Protein AF-A0A539E4F3-F1 (afdb_monomer_lite)

Foldseek 3Di:
DDWDAAPQPRDIDDDPDPPDRHPDPVSVVVVVVVVVVVVLVVLVVQCAAPPPRDRQPDPPDPDNHHPVVCVVVVVVVVVVVVVVPDPPPPDPDDPDDDDDDDDDD

Radius of gyration: 25.23 Å; chains: 1; bounding box: 52×53×53 Å

Structure (mmCIF, N/CA/C/O backbone):
data_AF-A0A539E4F3-F1
#
_entry.id   AF-A0A539E4F3-F1
#
loop_
_atom_site.group_PDB
_atom_site.id
_atom_site.type_symbol
_atom_site.label_atom_id
_atom_site.label_alt_id
_atom_site.label_comp_id
_atom_site.label_asym_id
_atom_site.label_entity_id
_atom_site.label_seq_id
_atom_site.pdbx_PDB_ins_code
_atom_site.Cartn_x
_atom_site.Cartn_y
_atom_site.Cartn_z
_atom_site.occupancy
_atom_site.B_iso_or_equiv
_atom_site.auth_seq_id
_atom_site.auth_comp_id
_atom_site.auth_asym_id
_atom_site.auth_atom_id
_atom_site.pdbx_PDB_model_num
ATOM 1 N N . LEU A 1 1 ? 21.530 -2.647 -24.871 1.00 67.38 1 LEU A N 1
ATOM 2 C CA . LEU A 1 1 ? 20.324 -2.274 -24.088 1.00 67.38 1 LEU A CA 1
ATOM 3 C C . LEU A 1 1 ? 19.545 -3.546 -23.773 1.00 67.38 1 LEU A C 1
ATOM 5 O O . LEU A 1 1 ? 19.275 -4.298 -24.700 1.00 67.38 1 LEU A O 1
ATOM 9 N N . LYS A 1 2 ? 19.251 -3.839 -22.499 1.00 82.62 2 LYS A N 1
ATOM 10 C CA . LYS A 1 2 ? 18.476 -5.036 -22.127 1.00 82.62 2 LYS A CA 1
ATOM 11 C C . LYS A 1 2 ? 16.989 -4.681 -22.082 1.00 82.62 2 LYS A C 1
ATOM 13 O O . LYS A 1 2 ? 16.599 -3.731 -21.402 1.00 82.62 2 LYS A O 1
ATOM 18 N N . HIS A 1 3 ? 16.187 -5.428 -22.832 1.00 85.69 3 HIS A N 1
ATOM 19 C CA . HIS A 1 3 ? 14.736 -5.366 -22.729 1.00 85.69 3 HIS A CA 1
ATOM 20 C C . HIS A 1 3 ? 14.304 -6.147 -21.488 1.00 85.69 3 HIS A C 1
ATOM 22 O O . HIS A 1 3 ? 14.739 -7.278 -21.287 1.00 85.69 3 HIS A O 1
ATOM 28 N N . SER A 1 4 ? 13.451 -5.536 -20.671 1.00 92.25 4 SER A N 1
ATOM 29 C CA . SER A 1 4 ? 12.877 -6.148 -19.473 1.00 92.25 4 SER A CA 1
ATOM 30 C C . SER A 1 4 ? 11.356 -6.049 -19.517 1.00 92.25 4 SER A C 1
ATOM 32 O O . SER A 1 4 ? 10.795 -5.098 -20.064 1.00 92.25 4 SER A O 1
ATOM 34 N N . GLY A 1 5 ? 10.670 -7.026 -18.926 1.00 96.44 5 GLY A N 1
ATOM 35 C CA . GLY A 1 5 ? 9.219 -6.985 -18.747 1.00 96.44 5 GLY A CA 1
ATOM 36 C C . GLY A 1 5 ? 8.831 -6.175 -17.512 1.00 96.44 5 GLY A C 1
ATOM 37 O O . GLY A 1 5 ? 9.430 -6.318 -16.447 1.00 96.44 5 GLY A O 1
ATOM 38 N N . CYS A 1 6 ? 7.814 -5.318 -17.621 1.00 97.25 6 CYS A N 1
ATOM 39 C CA . CYS A 1 6 ? 7.291 -4.599 -16.462 1.00 97.25 6 CYS A CA 1
ATOM 40 C C . CYS A 1 6 ? 6.523 -5.539 -15.523 1.00 97.25 6 CYS A C 1
ATOM 42 O O . CYS A 1 6 ? 5.522 -6.127 -15.920 1.00 97.25 6 CYS A O 1
ATOM 44 N N . ALA A 1 7 ? 6.893 -5.569 -14.242 1.00 96.25 7 ALA A N 1
ATOM 45 C CA . ALA A 1 7 ? 6.240 -6.406 -13.231 1.00 96.25 7 ALA A CA 1
ATOM 46 C C . ALA A 1 7 ? 4.752 -6.074 -12.982 1.00 96.25 7 ALA A C 1
ATOM 48 O O . ALA A 1 7 ? 4.028 -6.882 -12.412 1.00 96.25 7 ALA A O 1
ATOM 49 N N . SER A 1 8 ? 4.284 -4.887 -13.386 1.00 96.81 8 SER A N 1
ATOM 50 C CA . SER A 1 8 ? 2.892 -4.452 -13.193 1.00 96.81 8 SER A CA 1
ATOM 51 C C . SER A 1 8 ? 2.017 -4.677 -14.429 1.00 96.81 8 SER A C 1
ATOM 53 O O . SER A 1 8 ? 0.936 -5.237 -14.302 1.00 96.81 8 SER A O 1
ATOM 55 N N . CYS A 1 9 ? 2.460 -4.250 -15.617 1.00 96.62 9 CYS A N 1
ATOM 56 C CA . CYS A 1 9 ? 1.642 -4.285 -16.838 1.00 96.62 9 CYS A CA 1
ATOM 57 C C . CYS A 1 9 ? 2.155 -5.254 -17.910 1.00 96.62 9 CYS A C 1
ATOM 59 O O . CYS A 1 9 ? 1.596 -5.298 -19.000 1.00 96.62 9 CYS A O 1
ATOM 61 N N . ARG A 1 10 ? 3.243 -5.986 -17.631 1.00 96.31 10 ARG A N 1
ATOM 62 C CA . ARG A 1 10 ? 3.903 -6.961 -18.520 1.00 96.31 10 ARG A CA 1
ATOM 63 C C . ARG A 1 10 ? 4.440 -6.410 -19.847 1.00 96.31 10 ARG A C 1
ATOM 65 O O . ARG A 1 10 ? 5.044 -7.160 -20.603 1.00 96.31 10 ARG A O 1
ATOM 72 N N . LYS A 1 11 ? 4.309 -5.106 -20.115 1.00 97.12 11 LYS A N 1
ATOM 73 C CA . LYS A 1 11 ? 4.901 -4.459 -21.296 1.00 97.12 11 LYS A CA 1
ATOM 74 C C . LYS A 1 11 ? 6.427 -4.537 -21.254 1.00 97.12 11 LYS A C 1
ATOM 76 O O . LYS A 1 11 ? 7.025 -4.298 -20.199 1.00 97.12 11 LYS A O 1
ATOM 81 N N . ALA A 1 12 ? 7.034 -4.821 -22.401 1.00 96.94 12 ALA A N 1
ATOM 82 C CA . ALA A 1 12 ? 8.475 -4.727 -22.581 1.00 96.94 12 ALA A CA 1
ATOM 83 C C . ALA A 1 12 ? 8.923 -3.257 -22.534 1.00 96.94 12 ALA A C 1
ATOM 85 O O . ALA A 1 12 ? 8.225 -2.369 -23.025 1.00 96.94 12 ALA A O 1
ATOM 86 N N . PHE A 1 13 ? 10.076 -2.992 -21.925 1.00 97.12 13 PHE A N 1
ATOM 87 C CA . PHE A 1 13 ? 10.698 -1.671 -21.909 1.00 97.12 13 PHE A CA 1
ATOM 88 C C . PHE A 1 13 ? 12.223 -1.781 -21.840 1.00 97.12 13 PHE A C 1
ATOM 90 O O . PHE A 1 13 ? 12.774 -2.800 -21.421 1.00 97.12 13 PHE A O 1
ATOM 97 N N . VAL A 1 14 ? 12.908 -0.710 -22.237 1.00 96.56 14 VAL A N 1
ATOM 98 C CA . VAL A 1 14 ? 14.365 -0.605 -22.129 1.00 96.56 14 VAL A CA 1
ATOM 99 C C . VAL A 1 14 ? 14.726 -0.151 -20.717 1.00 96.56 14 VAL A C 1
ATOM 101 O O . VAL A 1 14 ? 14.456 0.989 -20.330 1.00 96.56 14 VAL A O 1
ATOM 104 N N . ALA A 1 15 ? 15.310 -1.048 -19.925 1.00 95.69 15 ALA A N 1
ATOM 105 C CA . ALA A 1 15 ? 15.702 -0.738 -18.556 1.00 95.69 15 ALA A CA 1
ATOM 106 C C . ALA A 1 15 ? 16.982 0.113 -18.528 1.00 95.69 15 ALA A C 1
ATOM 108 O O . ALA A 1 15 ? 17.967 -0.210 -19.191 1.00 95.69 15 ALA A O 1
ATOM 109 N N . ARG A 1 16 ? 16.984 1.187 -17.724 1.00 94.31 16 ARG A N 1
ATOM 110 C CA . ARG A 1 16 ? 18.178 2.023 -17.481 1.00 94.31 16 ARG A CA 1
ATOM 111 C C . ARG A 1 16 ? 19.104 1.438 -16.412 1.00 94.31 16 ARG A C 1
ATOM 113 O O . ARG A 1 16 ? 20.231 1.884 -16.259 1.00 94.31 16 ARG A O 1
ATOM 120 N N . SER A 1 17 ? 18.610 0.467 -15.649 1.00 94.00 17 SER A N 1
ATOM 121 C CA . SER A 1 17 ? 19.317 -0.200 -14.557 1.00 94.00 17 SER A CA 1
ATOM 122 C C . SER A 1 17 ? 18.867 -1.662 -14.480 1.00 94.00 17 SER A C 1
ATOM 124 O O . SER A 1 17 ? 17.684 -1.927 -14.717 1.00 94.00 17 SER A O 1
ATOM 126 N N . PRO A 1 18 ? 19.751 -2.610 -14.109 1.00 92.50 18 PRO A N 1
ATOM 127 C CA . PRO A 1 18 ? 19.386 -4.020 -13.949 1.00 92.50 18 PRO A CA 1
ATOM 128 C C . PRO A 1 18 ? 18.299 -4.259 -12.887 1.00 92.50 18 PRO A C 1
ATOM 130 O O . PRO A 1 18 ? 17.594 -5.259 -12.958 1.00 92.50 18 PRO A O 1
ATOM 133 N N . PHE A 1 19 ? 18.109 -3.331 -11.943 1.00 94.56 19 PHE A N 1
ATOM 134 C CA . PHE A 1 19 ? 17.092 -3.430 -10.888 1.00 94.56 19 PHE A CA 1
ATOM 135 C C . PHE A 1 19 ? 15.769 -2.730 -11.239 1.00 94.56 19 PHE A C 1
ATOM 137 O O . PHE A 1 19 ? 14.858 -2.652 -10.410 1.00 94.56 19 PHE A O 1
ATOM 144 N N . GLN A 1 20 ? 15.637 -2.166 -12.445 1.00 95.94 20 GLN A N 1
ATOM 145 C CA . GLN A 1 20 ? 14.410 -1.487 -12.844 1.00 95.94 20 GLN A CA 1
ATOM 146 C C . GLN A 1 20 ? 13.315 -2.513 -13.168 1.00 95.94 20 GLN A C 1
ATOM 148 O O . GLN A 1 20 ? 13.356 -3.180 -14.194 1.00 95.94 20 GLN A O 1
ATOM 153 N N . LEU A 1 21 ? 12.299 -2.596 -12.304 1.00 97.25 21 LEU A N 1
ATOM 154 C CA . LEU A 1 21 ? 11.183 -3.552 -12.428 1.00 97.25 21 LEU A CA 1
ATOM 155 C C . LEU A 1 21 ? 9.949 -2.989 -13.153 1.00 97.25 21 LEU A C 1
ATOM 157 O O . LEU A 1 21 ? 9.037 -3.729 -13.528 1.00 97.25 21 LEU A O 1
ATOM 161 N N . TYR A 1 22 ? 9.871 -1.666 -13.311 1.00 97.81 22 TYR A N 1
ATOM 162 C CA . TYR A 1 22 ? 8.677 -0.984 -13.807 1.00 97.81 22 TYR A CA 1
ATOM 163 C C . TYR A 1 22 ? 9.003 -0.081 -14.993 1.00 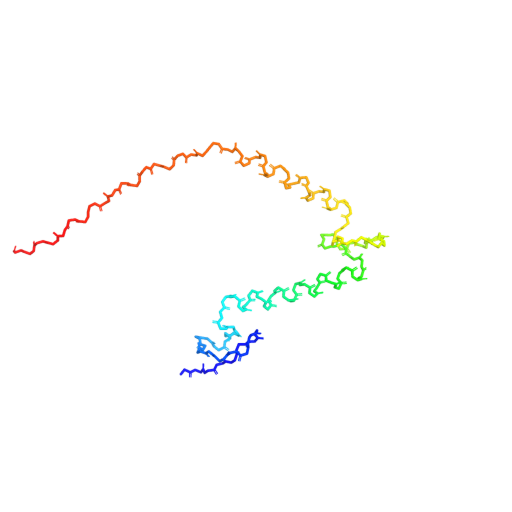97.81 22 TYR A C 1
ATOM 165 O O . TYR A 1 22 ? 9.972 0.681 -14.957 1.00 97.81 22 TYR A O 1
ATOM 173 N N . CYS A 1 23 ? 8.140 -0.117 -16.011 1.00 96.88 23 CYS A N 1
ATOM 174 C CA . CYS A 1 23 ? 8.266 0.736 -17.192 1.00 96.88 23 CYS A CA 1
ATOM 175 C C . CYS A 1 23 ? 7.935 2.210 -16.902 1.00 96.88 23 CYS A C 1
ATOM 177 O O . CYS A 1 23 ? 8.320 3.089 -17.664 1.00 96.88 23 CYS A O 1
ATOM 179 N N . SER A 1 24 ? 7.215 2.499 -15.811 1.00 97.19 24 SER A N 1
ATOM 180 C CA . SER A 1 24 ? 6.797 3.855 -15.453 1.00 97.19 24 SER A CA 1
ATOM 181 C C . SER A 1 24 ? 6.586 4.027 -13.948 1.00 97.19 24 SER A C 1
ATOM 183 O O . SER A 1 24 ? 6.378 3.064 -13.202 1.00 97.19 24 SER A O 1
ATOM 185 N N . ILE A 1 25 ? 6.567 5.289 -13.507 1.00 97.31 25 ILE A N 1
ATOM 186 C CA . ILE A 1 25 ? 6.196 5.668 -12.135 1.00 97.31 25 ILE A CA 1
ATOM 187 C C . ILE A 1 25 ? 4.770 5.201 -11.813 1.00 97.31 25 ILE A C 1
ATOM 189 O O . ILE A 1 25 ? 4.513 4.762 -10.692 1.00 97.31 25 ILE A O 1
ATOM 193 N N . ARG A 1 26 ? 3.854 5.252 -12.789 1.00 97.94 26 ARG A N 1
ATOM 194 C CA . ARG A 1 26 ? 2.471 4.784 -12.629 1.00 97.94 26 ARG A CA 1
ATOM 195 C C . ARG A 1 26 ? 2.432 3.297 -12.281 1.00 97.94 26 ARG A C 1
ATOM 197 O O . ARG A 1 26 ? 1.917 2.948 -11.230 1.00 97.94 26 ARG A O 1
ATOM 204 N N . CYS A 1 27 ? 3.099 2.454 -13.066 1.00 97.88 27 CYS A N 1
ATOM 205 C CA . CYS A 1 27 ? 3.198 1.017 -12.797 1.00 97.88 27 CYS A CA 1
ATOM 206 C C . CYS A 1 27 ? 3.811 0.699 -11.423 1.00 97.88 27 CYS A C 1
ATOM 208 O O . CYS A 1 27 ? 3.354 -0.211 -10.734 1.00 97.88 27 CYS A O 1
ATOM 210 N N . LYS A 1 28 ? 4.815 1.471 -10.988 1.00 97.44 28 LYS A N 1
ATOM 211 C CA . LYS A 1 28 ? 5.385 1.339 -9.637 1.00 97.44 28 LYS A CA 1
ATOM 212 C C . LYS A 1 28 ? 4.349 1.662 -8.551 1.00 97.44 28 LYS A C 1
ATOM 214 O O . LYS A 1 28 ? 4.250 0.936 -7.559 1.00 97.44 28 LYS A O 1
ATOM 219 N N . ARG A 1 29 ? 3.581 2.746 -8.720 1.00 97.50 29 ARG A N 1
ATOM 220 C CA . ARG A 1 29 ? 2.512 3.144 -7.785 1.00 97.50 29 ARG A CA 1
ATOM 221 C C . ARG A 1 29 ? 1.395 2.110 -7.745 1.00 97.50 29 ARG A C 1
ATOM 223 O O . ARG A 1 29 ? 1.007 1.719 -6.651 1.00 97.50 29 ARG A O 1
ATOM 230 N N . ASP A 1 30 ? 0.947 1.631 -8.898 1.00 96.81 30 ASP A N 1
ATOM 231 C CA . ASP A 1 30 ? -0.126 0.641 -9.003 1.00 96.81 30 ASP A CA 1
ATOM 232 C C . ASP A 1 30 ? 0.270 -0.661 -8.294 1.00 96.81 30 ASP A C 1
ATOM 234 O O . ASP A 1 30 ? -0.452 -1.128 -7.413 1.00 96.81 30 ASP A O 1
ATOM 238 N N . ALA A 1 31 ? 1.478 -1.173 -8.553 1.00 95.88 31 ALA A N 1
ATOM 239 C CA . ALA A 1 31 ? 2.004 -2.348 -7.855 1.00 95.88 31 ALA A CA 1
ATOM 240 C C . ALA A 1 31 ? 2.096 -2.146 -6.330 1.00 95.88 31 ALA A C 1
ATOM 242 O O . ALA A 1 31 ? 1.774 -3.043 -5.550 1.00 95.88 31 ALA A O 1
ATOM 243 N N . THR A 1 32 ? 2.502 -0.953 -5.885 1.00 95.81 32 THR A N 1
ATOM 244 C CA . THR A 1 32 ? 2.573 -0.616 -4.452 1.00 95.81 32 THR A CA 1
ATOM 245 C C . THR A 1 32 ? 1.178 -0.519 -3.826 1.00 95.81 32 THR A C 1
ATOM 247 O O . THR A 1 32 ? 0.969 -0.961 -2.696 1.00 95.81 32 THR A O 1
ATOM 250 N N . ASN A 1 33 ? 0.210 0.037 -4.555 1.00 95.62 33 ASN A N 1
ATOM 251 C CA . ASN A 1 33 ? -1.167 0.192 -4.103 1.00 95.62 33 ASN A CA 1
ATOM 252 C C . ASN A 1 33 ? -1.862 -1.155 -3.935 1.00 95.62 33 ASN A C 1
ATOM 254 O O . ASN A 1 33 ? -2.514 -1.352 -2.915 1.00 95.62 33 ASN A O 1
ATOM 258 N N . VAL A 1 34 ? -1.673 -2.099 -4.863 1.00 94.25 34 VAL A N 1
ATOM 259 C CA . VAL A 1 34 ? -2.223 -3.460 -4.733 1.00 94.25 34 VAL A CA 1
ATOM 260 C C . VAL A 1 34 ? -1.750 -4.109 -3.430 1.00 94.25 34 VAL A C 1
ATOM 262 O O . VAL A 1 34 ? -2.580 -4.553 -2.637 1.00 94.25 34 VAL A O 1
ATOM 265 N N . LYS A 1 35 ? -0.441 -4.071 -3.145 1.00 92.88 35 LYS A N 1
ATOM 266 C CA . LYS A 1 35 ? 0.120 -4.616 -1.894 1.00 92.88 35 LYS A CA 1
ATOM 267 C C . LYS A 1 35 ? -0.457 -3.933 -0.652 1.00 92.88 35 LYS A C 1
ATOM 269 O O . LYS A 1 35 ? -0.834 -4.598 0.308 1.00 92.88 35 LYS A O 1
ATOM 274 N N . ARG A 1 36 ? -0.580 -2.601 -0.672 1.00 93.25 36 ARG A N 1
ATOM 275 C CA . ARG A 1 36 ? -1.187 -1.834 0.432 1.00 93.25 36 ARG A CA 1
ATOM 276 C C . ARG A 1 36 ? -2.658 -2.184 0.645 1.00 93.25 36 ARG A C 1
ATOM 278 O O . ARG A 1 36 ? -3.094 -2.263 1.789 1.00 93.25 36 ARG A O 1
ATOM 285 N N . LEU A 1 37 ? -3.42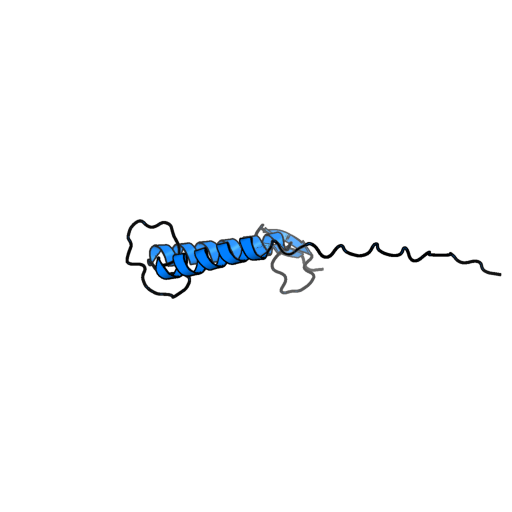5 -2.372 -0.427 1.00 91.25 37 LEU A N 1
ATOM 286 C CA . LEU A 1 37 ? -4.834 -2.755 -0.349 1.00 91.25 37 LEU A CA 1
ATOM 287 C C . LEU A 1 37 ? -4.994 -4.167 0.212 1.00 91.25 37 LEU A C 1
ATOM 289 O O . LEU A 1 37 ? -5.843 -4.368 1.074 1.00 91.25 37 LEU A O 1
ATOM 293 N N . GLN A 1 38 ? -4.159 -5.115 -0.218 1.00 93.75 38 GLN A N 1
ATOM 294 C CA . GLN A 1 38 ? -4.140 -6.471 0.335 1.00 93.75 38 GLN A CA 1
ATOM 295 C C . GLN A 1 38 ? -3.808 -6.463 1.828 1.00 93.75 38 GLN A C 1
ATOM 297 O O . GLN A 1 38 ? -4.558 -7.034 2.613 1.00 93.75 38 GLN A O 1
ATOM 302 N N . ALA A 1 39 ? -2.765 -5.735 2.240 1.00 91.19 39 ALA A N 1
ATOM 303 C CA . ALA A 1 39 ? -2.439 -5.582 3.655 1.00 91.19 39 ALA A CA 1
ATOM 304 C C . ALA A 1 39 ? -3.625 -4.994 4.439 1.00 91.19 39 ALA A C 1
ATOM 306 O O . ALA A 1 39 ? -4.028 -5.535 5.459 1.00 91.19 39 ALA A O 1
ATOM 307 N N . ARG A 1 40 ? -4.270 -3.937 3.931 1.00 89.50 40 ARG A N 1
ATOM 308 C CA . ARG A 1 40 ? -5.457 -3.354 4.581 1.00 89.50 40 ARG A CA 1
ATOM 309 C C . ARG A 1 40 ? -6.620 -4.338 4.707 1.00 89.50 40 ARG A C 1
ATOM 311 O O . ARG A 1 40 ? -7.306 -4.308 5.722 1.00 89.50 40 ARG A O 1
ATOM 318 N N . ARG A 1 41 ? -6.848 -5.191 3.705 1.00 88.69 41 ARG A N 1
ATOM 319 C CA . ARG A 1 41 ? -7.874 -6.244 3.769 1.00 88.69 41 ARG A CA 1
ATOM 320 C C . ARG A 1 41 ? -7.557 -7.254 4.868 1.00 88.69 41 ARG A C 1
ATOM 322 O O . ARG A 1 41 ? -8.409 -7.473 5.715 1.00 88.69 41 ARG A O 1
ATOM 329 N N . GLN A 1 42 ? -6.318 -7.738 4.937 1.00 90.44 42 GLN A N 1
ATOM 330 C CA . GLN A 1 42 ? -5.887 -8.664 5.992 1.00 90.44 42 GLN A CA 1
ATOM 331 C C . GLN A 1 42 ? -6.049 -8.067 7.394 1.00 90.44 42 GLN A C 1
ATOM 333 O O . GLN A 1 42 ? -6.463 -8.750 8.323 1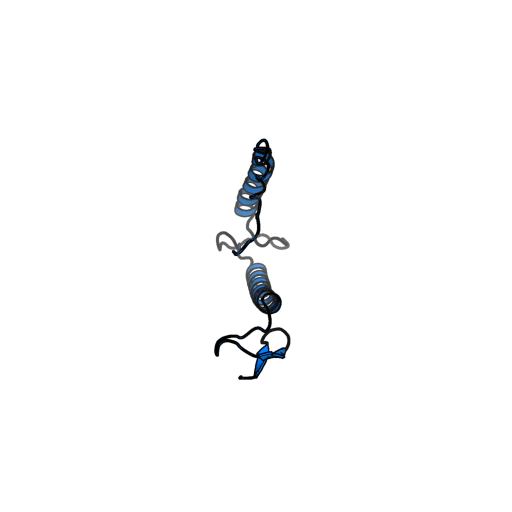.00 90.44 42 GLN A O 1
ATOM 338 N N . TRP A 1 43 ? -5.734 -6.781 7.564 1.00 89.88 43 TRP A N 1
ATOM 339 C CA . TRP A 1 43 ? -5.920 -6.103 8.848 1.00 89.88 43 TRP A CA 1
ATOM 340 C C . TRP A 1 43 ? -7.401 -5.970 9.202 1.00 89.88 43 TRP A C 1
ATOM 342 O O . TRP A 1 43 ? -7.763 -6.166 10.355 1.00 89.88 43 TRP A O 1
ATOM 352 N N . ARG A 1 44 ? -8.263 -5.701 8.214 1.00 85.31 44 ARG A N 1
ATOM 353 C CA . ARG A 1 44 ? -9.717 -5.677 8.409 1.00 85.31 44 ARG A CA 1
ATOM 354 C C . ARG A 1 44 ? -10.265 -7.048 8.803 1.00 85.31 44 ARG A C 1
ATOM 356 O O . ARG A 1 44 ? -11.046 -7.116 9.738 1.00 85.31 44 ARG A O 1
ATOM 363 N N . GLU A 1 45 ? -9.851 -8.111 8.119 1.00 87.25 45 GLU A N 1
ATOM 364 C CA . GLU A 1 45 ? -10.283 -9.491 8.397 1.00 87.25 45 GLU A CA 1
ATOM 365 C C . GLU A 1 45 ? -9.863 -9.951 9.794 1.00 87.25 45 GLU A C 1
ATOM 367 O O . GLU A 1 45 ? -10.635 -10.599 10.489 1.00 87.25 45 GLU A O 1
ATOM 372 N N . LYS A 1 46 ? -8.669 -9.553 10.245 1.00 88.00 46 LYS A N 1
ATOM 373 C CA . LYS A 1 46 ? -8.204 -9.809 11.615 1.00 88.00 46 LYS A CA 1
ATOM 374 C C . LYS A 1 46 ? -8.840 -8.885 12.656 1.00 88.00 46 LYS A C 1
ATOM 376 O O . LYS A 1 46 ? -8.564 -9.038 13.841 1.00 88.00 46 LYS A O 1
ATOM 381 N N . GLY A 1 47 ? -9.613 -7.888 12.222 1.00 88.44 47 GLY A N 1
ATOM 382 C CA . GLY A 1 47 ? -10.137 -6.845 13.091 1.00 88.44 47 GLY A CA 1
ATOM 383 C C . GLY A 1 47 ? -9.027 -6.080 13.808 1.00 88.44 47 GLY A C 1
ATOM 384 O O . GLY A 1 47 ? -9.148 -5.842 14.996 1.00 88.44 47 GLY A O 1
ATOM 385 N N . ILE A 1 48 ? -7.926 -5.725 13.139 1.00 89.81 48 ILE A N 1
ATOM 386 C CA . ILE A 1 48 ? -6.788 -5.007 13.734 1.00 89.81 48 ILE A CA 1
ATOM 387 C C . ILE A 1 48 ? -6.784 -3.547 13.269 1.00 89.81 48 ILE A C 1
ATOM 389 O O . ILE A 1 48 ? -6.819 -3.245 12.075 1.00 89.81 48 ILE A O 1
ATOM 393 N N . CYS A 1 49 ? -6.669 -2.616 14.218 1.00 90.25 49 CYS A N 1
ATOM 394 C CA . CYS A 1 49 ? -6.554 -1.187 13.939 1.00 90.25 49 CYS A CA 1
ATOM 395 C C . CYS A 1 49 ? -5.227 -0.844 13.242 1.00 90.25 49 CYS A C 1
ATOM 397 O O . CYS A 1 49 ? -4.159 -1.064 13.807 1.00 90.25 49 CYS A O 1
ATOM 399 N N . ILE A 1 50 ? -5.281 -0.181 12.081 1.00 90.12 50 ILE A N 1
ATOM 400 C CA . ILE A 1 50 ? -4.092 0.246 11.315 1.00 90.12 50 ILE A CA 1
ATOM 401 C C . ILE A 1 50 ? -3.203 1.269 12.043 1.00 90.12 50 ILE A C 1
ATOM 403 O O . ILE A 1 50 ? -2.044 1.443 11.680 1.00 90.12 50 ILE A O 1
ATOM 407 N N . TYR A 1 51 ? -3.745 1.974 13.037 1.00 90.88 51 TYR A N 1
ATOM 408 C CA . TYR A 1 51 ? -3.032 3.041 13.743 1.00 90.88 51 TYR A CA 1
ATOM 409 C C . TYR A 1 51 ? -2.330 2.548 15.006 1.00 90.88 51 TYR A C 1
ATOM 411 O O . TYR A 1 51 ? -1.205 2.953 15.270 1.00 90.88 51 TYR A O 1
ATOM 419 N N . CYS A 1 52 ? -2.990 1.691 15.789 1.00 92.44 52 CYS A N 1
ATOM 420 C CA . CYS A 1 52 ? -2.493 1.267 17.100 1.00 92.44 52 CYS A CA 1
ATOM 421 C C . CYS A 1 52 ? -2.258 -0.243 17.225 1.00 92.44 52 CYS A C 1
ATOM 423 O O . CYS A 1 52 ? -1.809 -0.688 18.275 1.00 92.44 52 CYS A O 1
ATOM 425 N N . GLY A 1 53 ? -2.593 -1.039 16.203 1.00 90.44 53 GLY A N 1
ATOM 426 C CA . GLY A 1 53 ? -2.392 -2.492 16.203 1.00 90.44 53 GLY A CA 1
ATOM 427 C C . GLY A 1 53 ? -3.301 -3.277 17.155 1.00 90.44 53 GLY A C 1
ATOM 428 O O . GLY A 1 53 ? -3.160 -4.490 17.256 1.00 90.44 53 GLY A O 1
ATOM 429 N N . LYS A 1 54 ? -4.233 -2.619 17.854 1.00 90.62 54 LYS A N 1
ATOM 430 C CA . LYS A 1 54 ? -5.175 -3.279 18.771 1.00 90.62 54 LYS A CA 1
ATOM 431 C C . LYS A 1 54 ? -6.355 -3.883 18.015 1.00 90.62 54 LYS A C 1
ATOM 433 O O . LYS A 1 54 ? -6.792 -3.317 17.007 1.00 90.62 54 LYS A O 1
ATOM 438 N N . ASN A 1 55 ? -6.908 -4.971 18.552 1.00 88.56 55 ASN A N 1
ATOM 439 C CA . ASN A 1 55 ? -8.127 -5.571 18.024 1.00 88.56 55 ASN A CA 1
ATOM 440 C C . ASN A 1 55 ? -9.306 -4.597 18.163 1.00 88.56 55 ASN A C 1
ATOM 442 O O . ASN A 1 55 ? -9.621 -4.097 19.244 1.00 88.56 55 ASN A O 1
ATOM 446 N N . THR A 1 56 ? -9.954 -4.304 17.048 1.00 76.88 56 THR A N 1
ATOM 447 C CA . THR A 1 56 ? -11.215 -3.589 16.962 1.00 76.88 56 THR A CA 1
ATOM 448 C C . THR A 1 56 ? -12.333 -4.600 17.179 1.00 76.88 56 THR A C 1
ATOM 450 O O . THR A 1 56 ? -12.720 -5.298 16.251 1.00 76.88 56 THR A O 1
ATOM 453 N N . VAL A 1 57 ? -12.865 -4.666 18.399 1.00 65.31 57 VAL A N 1
ATOM 454 C CA . VAL A 1 57 ? -13.928 -5.606 18.828 1.00 65.31 57 VAL A CA 1
ATOM 455 C C . VAL A 1 57 ? -15.286 -5.347 18.143 1.00 65.31 57 VAL A C 1
ATOM 457 O O . VAL A 1 57 ? -16.301 -5.910 18.521 1.00 65.31 57 VAL A O 1
ATOM 460 N N . GLN A 1 58 ? -15.355 -4.444 17.164 1.00 64.44 58 GLN A N 1
ATOM 461 C CA . GLN A 1 58 ? -16.625 -4.025 16.580 1.00 64.44 58 GLN A CA 1
ATOM 462 C C . GLN A 1 58 ? -16.882 -4.756 15.269 1.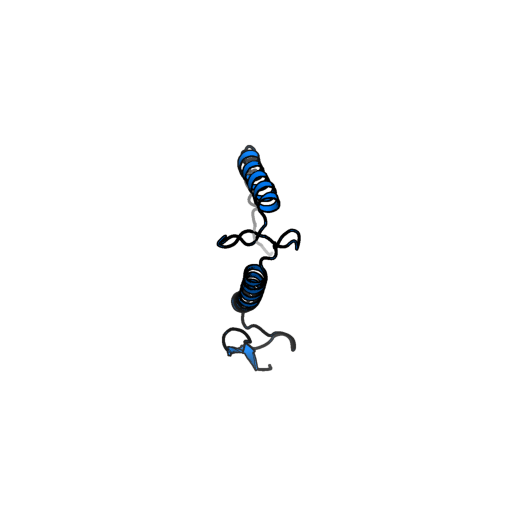00 64.44 58 GLN A C 1
ATOM 464 O O . GLN A 1 58 ? -16.392 -4.351 14.210 1.00 64.44 58 GLN A O 1
ATOM 469 N N . GLU A 1 59 ? -17.662 -5.829 15.366 1.00 58.94 59 GLU A N 1
ATOM 470 C CA . GLU A 1 59 ? -18.215 -6.547 14.222 1.00 58.94 59 GLU A CA 1
ATOM 471 C C . GLU A 1 59 ? -18.986 -5.585 13.302 1.00 58.94 59 GLU A C 1
ATOM 473 O O . GLU A 1 59 ? -19.674 -4.664 13.744 1.00 58.94 59 GLU A O 1
ATOM 478 N N . GLY A 1 60 ? -18.820 -5.756 11.990 1.00 63.81 60 GLY A N 1
ATOM 479 C CA . GLY A 1 60 ? -19.587 -5.016 10.983 1.00 63.81 60 GLY A CA 1
ATOM 480 C C . GLY A 1 60 ? -19.095 -3.603 10.642 1.00 63.81 60 GLY A C 1
ATOM 481 O O . GLY A 1 60 ? -19.665 -2.961 9.757 1.00 63.81 60 GLY A O 1
ATOM 482 N N . ARG A 1 61 ? -18.020 -3.085 11.256 1.00 66.19 61 ARG A N 1
ATOM 483 C CA . ARG A 1 61 ? -17.488 -1.763 10.869 1.00 66.19 61 ARG A CA 1
ATOM 484 C C . ARG A 1 61 ? -16.581 -1.825 9.638 1.00 66.19 61 ARG A C 1
ATOM 486 O O . ARG A 1 61 ? -15.575 -2.523 9.593 1.00 66.19 61 ARG A O 1
ATOM 493 N N . SER A 1 62 ? -16.879 -0.972 8.657 1.00 68.38 62 SER A N 1
ATOM 494 C CA . SER A 1 62 ? -16.105 -0.831 7.408 1.00 68.38 62 SER A CA 1
ATOM 495 C C . SER A 1 62 ? -14.752 -0.107 7.570 1.00 68.38 62 SER A C 1
ATOM 497 O O . SER A 1 62 ? -13.943 -0.058 6.631 1.00 68.38 62 SER A O 1
ATOM 499 N N . HIS A 1 63 ? -14.487 0.490 8.735 1.00 77.75 63 HIS A N 1
ATOM 500 C CA . HIS A 1 63 ? -13.315 1.336 8.968 1.00 77.75 63 HIS A CA 1
ATOM 501 C C . HIS A 1 63 ? -12.079 0.524 9.382 1.00 77.75 63 HIS A C 1
ATOM 503 O O . HIS A 1 63 ? -12.175 -0.458 10.100 1.00 77.75 63 HIS A O 1
ATOM 509 N N . LEU A 1 64 ? -10.893 0.964 8.944 1.00 83.50 64 LEU A N 1
ATOM 510 C CA . LEU A 1 64 ? -9.603 0.304 9.226 1.00 83.50 64 LEU A CA 1
ATOM 511 C C . LEU A 1 64 ? -8.972 0.710 10.573 1.00 83.50 64 LEU A C 1
ATOM 513 O O . LEU A 1 64 ? -7.828 0.356 10.844 1.00 83.50 64 LEU A O 1
ATOM 517 N N . GLY A 1 65 ? -9.659 1.513 11.385 1.00 87.38 65 GLY A N 1
ATOM 518 C CA . GLY A 1 65 ? -9.136 2.043 12.643 1.00 87.38 65 GLY A CA 1
ATOM 519 C C . GLY A 1 65 ? -10.136 1.888 13.782 1.00 87.38 65 GLY A C 1
ATOM 520 O O . GLY A 1 65 ? -11.343 1.881 13.546 1.00 87.38 65 GLY A O 1
ATOM 521 N N . CYS A 1 66 ? -9.636 1.791 15.015 1.00 87.69 66 CYS A N 1
ATOM 522 C CA . CYS A 1 66 ? -10.473 1.840 16.211 1.00 87.69 66 CYS A CA 1
ATOM 523 C C . CYS A 1 66 ? -11.071 3.242 16.393 1.00 87.69 66 CYS A C 1
ATOM 525 O O . CYS A 1 66 ? -10.488 4.228 15.936 1.00 87.69 66 CYS A O 1
ATOM 527 N N . GLN A 1 67 ? -12.202 3.334 17.101 1.00 86.19 67 GLN A N 1
ATOM 528 C CA . GLN A 1 67 ? -12.929 4.594 17.297 1.00 86.19 67 GLN A CA 1
ATOM 529 C C . GLN A 1 67 ? -12.020 5.708 17.835 1.00 86.19 67 GLN A C 1
ATOM 531 O O . GLN A 1 67 ? -11.899 6.744 17.197 1.00 86.19 67 GLN A O 1
ATOM 536 N N . ALA A 1 68 ? -11.263 5.436 18.903 1.00 88.50 68 ALA A N 1
ATOM 537 C CA . ALA A 1 68 ? -10.338 6.407 19.489 1.00 88.50 68 ALA A CA 1
ATOM 538 C C . ALA A 1 68 ? -9.323 6.979 18.475 1.00 88.50 68 ALA A C 1
ATOM 540 O O . ALA A 1 68 ? -9.090 8.186 18.429 1.00 88.50 68 ALA A O 1
ATOM 541 N N . CYS A 1 69 ? -8.739 6.135 17.615 1.00 90.88 69 CYS A N 1
ATOM 542 C CA . CYS A 1 69 ? -7.814 6.605 16.584 1.00 90.88 69 CYS A CA 1
ATOM 543 C C . CYS A 1 69 ? -8.541 7.370 15.470 1.00 90.88 69 CYS A C 1
ATOM 545 O O . CYS A 1 69 ? -7.993 8.336 14.941 1.00 90.88 69 CYS A O 1
ATOM 547 N N . LEU A 1 70 ? -9.762 6.968 15.103 1.00 87.69 70 LEU A N 1
ATOM 548 C CA . LEU A 1 70 ? -10.573 7.702 14.129 1.00 87.69 70 LEU A CA 1
ATOM 549 C C . LEU A 1 70 ? -10.947 9.093 14.651 1.00 87.69 70 LEU A C 1
ATOM 551 O O . LEU A 1 70 ? -10.816 10.065 13.907 1.00 87.69 70 LEU A O 1
ATOM 555 N N . ASP A 1 71 ? -11.329 9.207 15.919 1.00 88.06 71 ASP A N 1
ATOM 556 C CA . ASP A 1 71 ? -11.667 10.478 16.560 1.00 88.06 71 ASP A CA 1
ATOM 557 C C . ASP A 1 71 ? -10.452 11.409 16.585 1.00 88.06 71 ASP A C 1
ATOM 559 O O . ASP A 1 71 ? -10.523 12.536 16.091 1.00 88.06 71 ASP A O 1
ATOM 563 N N . MET A 1 72 ? -9.296 10.895 17.014 1.00 88.62 72 MET A N 1
ATOM 564 C CA . MET A 1 72 ? -8.026 11.628 17.019 1.00 88.62 72 MET A CA 1
ATOM 565 C C . MET A 1 72 ? -7.604 12.100 15.614 1.00 88.62 72 MET A C 1
ATOM 567 O O . MET A 1 72 ? -7.181 13.240 15.424 1.00 88.62 72 MET A O 1
ATOM 571 N N . HIS A 1 73 ? -7.716 11.246 14.593 1.00 83.81 73 HIS A N 1
ATOM 572 C CA . HIS A 1 73 ? -7.307 11.605 13.230 1.00 83.81 73 HIS A CA 1
ATOM 573 C C . HIS A 1 73 ? -8.348 12.438 12.467 1.00 83.81 73 HIS A C 1
ATOM 575 O O . HIS A 1 73 ? -7.999 13.108 11.487 1.00 83.81 73 HIS A O 1
ATOM 581 N N . SER A 1 74 ? -9.621 12.392 12.862 1.00 83.31 74 SER A N 1
ATOM 582 C CA . SER A 1 74 ? -10.681 13.213 12.270 1.00 83.31 74 SER A CA 1
ATOM 583 C C . SER A 1 74 ? -10.624 14.654 12.782 1.00 83.31 74 SER A C 1
ATOM 585 O O . SER A 1 74 ? -10.725 15.585 11.978 1.00 83.31 74 SER A O 1
ATOM 587 N N . SER A 1 75 ? -10.361 14.853 14.077 1.00 72.25 75 SER A N 1
ATOM 588 C CA . SER A 1 75 ? -10.185 16.179 14.674 1.00 72.25 75 SER A CA 1
ATOM 589 C C . SER A 1 75 ? -8.955 16.884 14.097 1.00 72.25 75 SER A C 1
ATOM 591 O O . SER A 1 75 ? -9.069 18.011 13.618 1.00 72.25 75 SER A O 1
ATOM 593 N N . ALA A 1 76 ? -7.817 16.189 13.981 1.00 69.81 76 ALA A N 1
ATOM 594 C CA . ALA A 1 76 ? -6.596 16.732 13.376 1.00 69.81 76 ALA A CA 1
ATOM 595 C C . ALA A 1 76 ? -6.797 17.231 11.928 1.00 69.81 76 ALA A C 1
ATOM 597 O O . ALA A 1 76 ? -6.216 18.241 11.523 1.00 69.81 76 ALA A O 1
ATOM 598 N N . ARG A 1 77 ? -7.650 16.560 11.135 1.00 62.59 77 ARG A N 1
ATOM 599 C CA . ARG A 1 77 ? -7.999 17.022 9.780 1.00 62.59 77 ARG A CA 1
ATOM 600 C C . ARG A 1 77 ? -8.806 18.316 9.797 1.00 62.59 77 ARG A C 1
ATOM 602 O O . ARG A 1 77 ? -8.503 19.202 9.000 1.00 62.59 77 ARG A O 1
ATOM 609 N N . LYS A 1 78 ? -9.776 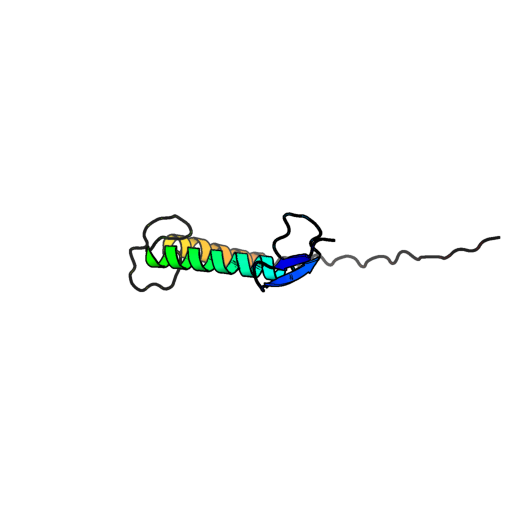18.441 10.709 1.00 61.75 78 LYS A N 1
ATOM 610 C CA . LYS A 1 78 ? -10.610 19.646 10.843 1.00 61.75 78 LYS A CA 1
ATOM 611 C C . LYS A 1 78 ? -9.771 20.875 11.212 1.00 61.75 78 LYS A C 1
ATOM 613 O O . LYS A 1 78 ? -9.931 21.919 10.583 1.00 61.75 78 LYS A O 1
ATOM 618 N N . TYR A 1 79 ? -8.812 20.733 12.128 1.00 57.47 79 TYR A N 1
ATOM 619 C CA . TYR A 1 79 ? -7.906 21.833 12.488 1.00 57.47 79 TYR A CA 1
ATOM 620 C C . TYR A 1 79 ? -6.997 22.261 11.330 1.00 57.47 79 TYR A C 1
ATOM 622 O O . TYR A 1 79 ? -6.757 23.450 11.131 1.00 57.47 79 TYR A O 1
ATOM 630 N N . ARG A 1 80 ? -6.529 21.318 10.501 1.00 57.50 80 ARG A N 1
ATOM 631 C CA . ARG A 1 80 ? -5.688 21.657 9.342 1.00 57.50 80 ARG A CA 1
ATOM 632 C C . ARG A 1 80 ? -6.457 22.438 8.275 1.00 57.50 80 ARG A C 1
ATOM 634 O O . ARG A 1 80 ? -5.899 23.343 7.656 1.00 57.50 80 ARG A O 1
ATOM 641 N N . THR A 1 81 ? -7.734 22.117 8.066 1.00 56.38 81 THR A N 1
ATOM 642 C CA . THR A 1 81 ? -8.584 22.825 7.097 1.00 56.38 81 THR A CA 1
ATOM 643 C C . THR A 1 81 ? -8.955 24.237 7.545 1.00 56.38 81 THR A C 1
ATOM 645 O O . THR A 1 81 ? -9.053 25.122 6.700 1.00 56.38 81 THR A O 1
ATOM 648 N N . THR A 1 82 ? -9.104 24.486 8.848 1.00 56.28 82 THR A N 1
ATOM 649 C CA . THR A 1 82 ? -9.430 25.827 9.360 1.00 56.28 82 THR A CA 1
ATOM 650 C C . THR A 1 82 ? -8.192 26.715 9.513 1.00 56.28 82 THR A C 1
ATOM 652 O O . THR A 1 82 ? -8.270 27.903 9.215 1.00 56.28 82 THR A O 1
ATOM 655 N N . ALA A 1 83 ? -7.027 26.152 9.856 1.00 54.38 83 ALA A N 1
ATOM 656 C CA . ALA A 1 83 ? -5.757 26.888 9.937 1.00 54.38 83 ALA A CA 1
ATOM 657 C C . ALA A 1 83 ? -5.176 27.294 8.563 1.00 54.38 83 ALA A C 1
ATOM 659 O O . ALA A 1 83 ? -4.334 28.187 8.470 1.00 54.38 83 ALA A O 1
ATOM 660 N N . SER A 1 84 ? -5.637 26.667 7.474 1.00 53.34 84 SER A N 1
ATOM 661 C CA . SER A 1 84 ? -5.195 26.985 6.105 1.00 53.34 84 SER A CA 1
ATOM 662 C C . SER A 1 84 ? -5.848 28.247 5.517 1.00 53.34 84 SER A C 1
ATOM 664 O O . SER A 1 84 ? -5.473 28.658 4.421 1.00 53.34 84 SER A O 1
ATOM 666 N N . LYS A 1 85 ? -6.756 28.927 6.237 1.00 51.94 85 LYS A N 1
ATOM 667 C CA . LYS A 1 85 ? -7.135 30.324 5.946 1.00 51.94 85 LYS A CA 1
ATOM 668 C C . LYS A 1 85 ? -6.091 31.295 6.520 1.00 51.94 85 LYS A C 1
ATOM 670 O O . LYS A 1 85 ? -6.414 32.209 7.266 1.00 51.94 85 LYS A O 1
ATOM 675 N N . SER A 1 86 ? -4.823 31.087 6.185 1.00 49.94 86 SER A N 1
ATOM 676 C CA . SER A 1 86 ? -3.806 32.129 6.343 1.00 49.94 86 SER A CA 1
ATOM 677 C C . SER A 1 86 ? -3.846 33.030 5.100 1.00 49.94 86 SER A C 1
ATOM 679 O O . SER A 1 86 ? -3.968 32.500 3.990 1.00 49.94 86 SER A O 1
ATOM 681 N N . PRO A 1 87 ? -3.773 34.367 5.235 1.00 53.31 87 PRO A N 1
ATOM 682 C CA . PRO A 1 87 ? -3.816 35.279 4.097 1.00 53.31 87 PRO A CA 1
ATOM 683 C C . PRO A 1 87 ? -2.669 34.947 3.140 1.00 53.31 87 PRO A C 1
ATOM 685 O O . PRO A 1 87 ? -1.509 34.853 3.548 1.00 53.31 87 PRO A O 1
ATOM 688 N N . GLN A 1 88 ? -2.994 34.725 1.866 1.00 58.34 88 GLN A N 1
ATOM 689 C CA . GLN A 1 88 ? -1.995 34.480 0.835 1.00 58.34 88 GLN A CA 1
ATOM 690 C C . GLN A 1 88 ? -1.013 35.655 0.822 1.00 58.34 88 GLN A C 1
ATOM 692 O O . GLN A 1 88 ? -1.372 36.767 0.435 1.00 58.34 88 GLN A O 1
ATOM 697 N N . LYS A 1 89 ? 0.235 35.416 1.242 1.00 53.06 89 LYS A N 1
ATOM 698 C CA . LYS A 1 89 ? 1.339 36.332 0.956 1.00 53.06 89 LYS A CA 1
ATOM 699 C C . LYS A 1 89 ? 1.413 36.443 -0.565 1.00 53.06 89 LYS A C 1
ATOM 701 O O . LYS A 1 89 ? 1.838 35.497 -1.230 1.00 53.06 89 LYS A O 1
ATOM 706 N N . LYS A 1 90 ? 0.920 37.563 -1.105 1.00 53.53 90 LYS A N 1
ATOM 707 C CA . LYS A 1 90 ? 1.025 37.919 -2.521 1.00 53.53 90 LYS A CA 1
ATOM 708 C C . LYS A 1 90 ? 2.484 37.720 -2.923 1.00 53.53 90 LYS A C 1
ATOM 710 O O . LYS A 1 90 ? 3.369 38.378 -2.381 1.00 53.53 90 LYS A O 1
ATOM 715 N N . ARG A 1 91 ? 2.743 36.760 -3.811 1.00 51.31 91 ARG A N 1
ATOM 716 C CA . ARG A 1 91 ? 4.063 36.619 -4.426 1.00 51.31 91 ARG A CA 1
ATOM 717 C C . ARG A 1 91 ? 4.358 37.934 -5.155 1.00 51.31 91 ARG A C 1
ATOM 719 O O . ARG A 1 91 ? 3.498 38.360 -5.928 1.00 51.31 91 ARG A O 1
ATOM 726 N N . PRO A 1 92 ? 5.512 38.579 -4.926 1.00 58.62 92 PRO A N 1
ATOM 727 C CA . PRO A 1 92 ? 5.891 39.727 -5.732 1.00 58.62 92 PRO A CA 1
ATOM 728 C C . PRO A 1 92 ? 6.017 39.296 -7.204 1.00 58.62 92 PRO A C 1
ATOM 730 O O . PRO A 1 92 ? 6.386 38.144 -7.475 1.00 58.62 92 PRO A O 1
ATOM 733 N N . PRO A 1 93 ? 5.678 40.182 -8.156 1.00 61.47 93 PRO A N 1
ATOM 734 C CA . PRO A 1 93 ? 5.827 39.895 -9.572 1.00 61.47 93 PRO A CA 1
ATOM 735 C C . PRO A 1 93 ? 7.291 39.591 -9.891 1.00 61.47 93 PRO A C 1
ATOM 737 O O . PRO A 1 93 ? 8.219 40.235 -9.403 1.00 61.47 93 PRO A O 1
ATOM 740 N N . ARG A 1 94 ? 7.481 38.550 -10.697 1.00 56.62 94 ARG A N 1
ATOM 741 C CA . ARG A 1 94 ? 8.781 38.091 -11.173 1.00 56.62 94 ARG A CA 1
ATOM 742 C C . ARG A 1 94 ? 9.337 39.169 -12.106 1.00 56.62 94 ARG A C 1
ATOM 744 O O . ARG A 1 94 ? 8.767 39.387 -13.170 1.00 56.62 94 ARG A O 1
ATOM 751 N N . ALA A 1 95 ? 10.409 39.847 -11.702 1.00 56.50 95 ALA A N 1
ATOM 752 C CA . ALA A 1 95 ? 11.132 40.749 -12.591 1.00 56.50 95 ALA A CA 1
ATOM 753 C C . ALA A 1 95 ? 11.644 39.940 -13.795 1.00 56.50 95 ALA A C 1
ATOM 755 O O . ALA A 1 95 ? 12.340 38.936 -13.625 1.00 56.50 95 ALA A O 1
ATOM 756 N N . ASN A 1 96 ? 11.234 40.339 -15.000 1.00 57.25 96 ASN A N 1
ATOM 757 C CA . ASN A 1 96 ? 11.755 39.794 -16.246 1.00 57.25 96 ASN A CA 1
ATOM 758 C C . ASN A 1 96 ? 13.220 40.221 -16.371 1.00 57.25 96 ASN A C 1
ATOM 760 O O . ASN A 1 96 ? 13.509 41.400 -16.555 1.00 57.25 96 ASN A O 1
ATOM 764 N N . ALA A 1 97 ? 14.139 39.264 -16.252 1.00 54.56 97 ALA A N 1
ATOM 765 C CA . ALA A 1 97 ? 15.516 39.456 -16.672 1.00 54.56 97 ALA A CA 1
ATOM 766 C C . ALA A 1 97 ? 15.518 39.538 -18.203 1.00 54.56 97 ALA A C 1
ATOM 768 O O . ALA A 1 97 ? 15.243 38.546 -18.881 1.00 54.56 97 ALA A O 1
ATOM 769 N N . GLY A 1 98 ? 15.749 40.744 -18.723 1.00 48.12 98 GLY A N 1
ATOM 770 C CA . GLY A 1 98 ? 15.985 40.980 -20.138 1.00 48.12 98 GLY A CA 1
ATOM 771 C C . GLY A 1 98 ? 17.200 40.180 -20.591 1.00 48.12 98 GLY A C 1
ATOM 772 O O . GLY A 1 98 ? 18.300 40.347 -20.072 1.00 48.12 98 GLY A O 1
ATOM 773 N N . VAL A 1 99 ? 16.969 39.280 -21.536 1.00 55.56 99 VAL A N 1
ATOM 774 C CA . VAL A 1 99 ? 18.005 38.714 -22.391 1.00 55.56 99 VAL A CA 1
ATOM 775 C C . VAL A 1 99 ? 18.253 39.729 -23.500 1.00 55.56 99 VAL A C 1
ATOM 777 O O . VAL A 1 99 ? 17.495 39.779 -24.463 1.00 55.56 99 VAL A O 1
ATOM 780 N N . GLU A 1 100 ? 19.278 40.565 -23.352 1.00 54.06 100 GLU A N 1
ATOM 781 C CA . GLU A 1 100 ? 19.842 41.272 -24.501 1.00 54.06 100 GLU A CA 1
ATOM 782 C C . GLU A 1 100 ? 20.918 40.392 -25.124 1.00 54.06 100 GLU A C 1
ATOM 784 O O . GLU A 1 100 ? 21.859 39.925 -24.477 1.00 54.06 100 GLU A O 1
ATOM 789 N N . ALA A 1 101 ? 20.666 40.093 -26.389 1.00 52.25 101 ALA A N 1
ATOM 790 C CA . ALA A 1 101 ? 21.469 39.260 -27.242 1.00 52.25 101 ALA A CA 1
ATOM 791 C C . ALA A 1 101 ? 22.756 39.986 -27.651 1.00 52.25 101 ALA A C 1
ATOM 793 O O . ALA A 1 101 ? 22.755 41.171 -27.964 1.00 52.25 101 ALA A O 1
ATOM 794 N N . SER A 1 102 ? 23.836 39.212 -27.678 1.00 53.22 102 SER A N 1
ATOM 795 C CA . SER A 1 102 ? 24.884 39.202 -28.695 1.00 53.22 102 SER A CA 1
ATOM 796 C C . SER A 1 102 ? 24.892 40.360 -29.704 1.00 53.22 102 SER A C 1
ATOM 798 O O . SER A 1 102 ? 24.032 40.430 -30.579 1.00 53.22 102 SER A O 1
ATOM 800 N N . SER A 1 103 ? 25.980 41.129 -29.725 1.00 55.56 103 SER A N 1
ATOM 801 C CA . SER A 1 103 ? 26.504 41.635 -30.992 1.00 55.56 103 SER A CA 1
ATOM 802 C C . SER A 1 103 ? 28.027 41.614 -30.961 1.00 55.56 103 SER A C 1
ATOM 804 O O . SER A 1 103 ? 28.666 42.359 -30.223 1.00 55.56 103 SER A O 1
ATOM 806 N N . LEU A 1 104 ? 28.583 40.679 -31.735 1.00 53.81 104 LEU A N 1
ATOM 807 C CA . LEU A 1 104 ? 29.972 40.690 -32.168 1.00 53.81 104 LEU A CA 1
ATOM 808 C C . LEU A 1 104 ? 30.234 41.976 -32.959 1.00 53.81 104 LEU A C 1
ATOM 810 O O . LEU A 1 104 ? 29.461 42.283 -33.871 1.00 53.81 104 LEU A O 1
ATOM 814 N N . ARG A 1 105 ? 31.371 42.619 -32.697 1.00 60.97 105 ARG A N 1
ATOM 815 C CA . ARG A 1 105 ? 32.347 43.052 -33.708 1.00 60.97 105 ARG A CA 1
ATOM 816 C C . ARG A 1 105 ? 33.636 43.486 -33.030 1.00 60.97 105 ARG A C 1
ATOM 818 O O . ARG A 1 105 ? 33.540 44.197 -32.010 1.00 60.97 105 ARG A O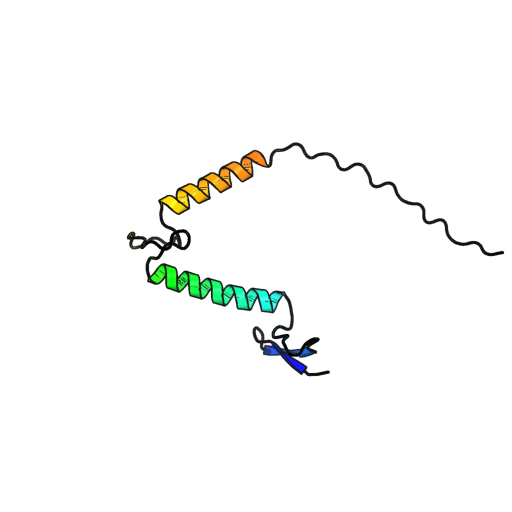 1
#

Secondary structure (DSSP, 8-state):
--EEE-TTT--EEE-SSTT---SSHHHHHHHHHHHHHHHHHHHHHTTB-TTT--B---TT---SS-HHHHHHHHHHHHHHHHHT------PPP------------

pLDDT: mean 79.62, std 17.08, range [48.12, 97.94]

Sequence (105 aa):
LKHSGCASCRKAFVARSPFQLYCSIRCKRDATNVKRLQARRQWREKGICIYCGKNTVQEGRSHLGCQACLDMHSSARKYRTTASKSPQKKRPPRANAGVEASSLR